Protein AF-R7U627-F1 (afdb_monomer_lite)

InterPro domains:
  IPR048367 Transposable element P transposase-like, RNase H, C-terminal domain [PF21789] (70-104)

Organism: Capitella teleta (NCBI:txid283909)

Structure (mmCIF, N/CA/C/O backbone):
data_AF-R7U627-F1
#
_entry.id   AF-R7U627-F1
#
loop_
_atom_site.group_PDB
_atom_site.id
_atom_site.type_symbol
_atom_site.label_atom_id
_atom_site.label_alt_id
_atom_site.label_comp_id
_atom_site.label_asym_id
_atom_site.label_entity_id
_atom_site.label_seq_id
_atom_site.pdbx_PDB_ins_code
_atom_site.Cartn_x
_atom_site.Cartn_y
_atom_site.Cartn_z
_atom_site.occupancy
_atom_site.B_iso_or_equiv
_atom_site.auth_seq_id
_atom_site.auth_comp_id
_atom_site.auth_asym_id
_atom_site.auth_atom_id
_atom_site.pdbx_PDB_model_num
ATOM 1 N N . LYS A 1 1 ? -49.445 -25.479 -5.419 1.00 46.09 1 LYS A N 1
ATOM 2 C CA . LYS A 1 1 ? -48.704 -25.820 -4.178 1.00 46.09 1 LYS A CA 1
ATOM 3 C C . LYS A 1 1 ? -47.407 -26.515 -4.572 1.00 46.09 1 LYS A C 1
ATOM 5 O O . LYS A 1 1 ? -47.510 -27.639 -5.019 1.00 46.09 1 LYS A O 1
ATOM 10 N N . THR A 1 2 ? -46.260 -25.844 -4.430 1.00 36.78 2 THR A N 1
ATOM 11 C CA . THR A 1 2 ? -44.918 -26.433 -4.203 1.00 36.78 2 THR A CA 1
ATOM 12 C C . THR A 1 2 ? -43.930 -25.277 -4.040 1.00 36.78 2 THR A C 1
ATOM 14 O O . THR A 1 2 ? -43.301 -24.814 -4.988 1.00 36.78 2 THR A O 1
ATOM 17 N N . SER A 1 3 ? -43.871 -24.753 -2.820 1.00 37.94 3 SER A N 1
ATOM 18 C CA . SER A 1 3 ? -42.856 -23.815 -2.347 1.00 37.94 3 SER A CA 1
ATOM 19 C C . SER A 1 3 ? -41.494 -24.513 -2.304 1.00 37.94 3 SER A C 1
ATOM 21 O O . SER A 1 3 ? -41.324 -25.477 -1.558 1.00 37.94 3 SER A O 1
ATOM 23 N N . ARG A 1 4 ? -40.518 -24.034 -3.082 1.00 34.91 4 ARG A N 1
ATOM 24 C CA . ARG A 1 4 ? -39.108 -24.408 -2.892 1.00 34.91 4 ARG A CA 1
ATOM 25 C C . ARG A 1 4 ? -38.558 -23.661 -1.668 1.00 34.91 4 ARG A C 1
ATOM 27 O O . ARG A 1 4 ? -38.792 -22.456 -1.566 1.00 34.91 4 ARG A O 1
ATOM 34 N N . PRO A 1 5 ? -37.849 -24.327 -0.744 1.00 37.41 5 PRO A N 1
ATOM 35 C CA . PRO A 1 5 ? -37.321 -23.669 0.440 1.00 37.41 5 PRO A CA 1
ATOM 36 C C . PRO A 1 5 ? -36.132 -22.778 0.067 1.00 37.41 5 PRO A C 1
ATOM 38 O O . PRO A 1 5 ? -35.224 -23.178 -0.663 1.00 37.41 5 PRO A O 1
ATOM 41 N N . ARG A 1 6 ? -36.145 -21.550 0.589 1.00 34.12 6 ARG A N 1
ATOM 42 C CA . ARG A 1 6 ? -35.008 -20.632 0.594 1.00 34.12 6 ARG A CA 1
ATOM 43 C C . ARG A 1 6 ? -33.986 -21.179 1.587 1.00 34.12 6 ARG A C 1
ATOM 45 O O . ARG A 1 6 ? -34.254 -21.186 2.782 1.00 34.12 6 ARG A O 1
ATOM 52 N N . ALA A 1 7 ? -32.847 -21.657 1.092 1.00 35.56 7 ALA A N 1
ATOM 53 C CA . ALA A 1 7 ? -31.751 -22.113 1.936 1.00 35.56 7 ALA A CA 1
ATOM 54 C C . ALA A 1 7 ? -31.258 -20.952 2.817 1.00 35.56 7 ALA A C 1
ATOM 56 O O . ALA A 1 7 ? -30.658 -19.987 2.342 1.00 35.56 7 ALA A O 1
ATOM 57 N N . THR A 1 8 ? -31.556 -21.036 4.107 1.00 37.25 8 THR A N 1
ATOM 58 C CA . THR A 1 8 ? -31.032 -20.187 5.174 1.00 37.25 8 THR A CA 1
ATOM 59 C C . THR A 1 8 ? -29.600 -20.619 5.492 1.00 37.25 8 THR A C 1
ATOM 61 O O . THR A 1 8 ? -29.348 -21.414 6.390 1.00 37.25 8 THR A O 1
ATOM 64 N N . ALA A 1 9 ? -28.632 -20.092 4.740 1.00 38.03 9 ALA A N 1
ATOM 65 C CA . ALA A 1 9 ? -27.200 -20.300 4.978 1.00 38.03 9 ALA A CA 1
ATOM 66 C C 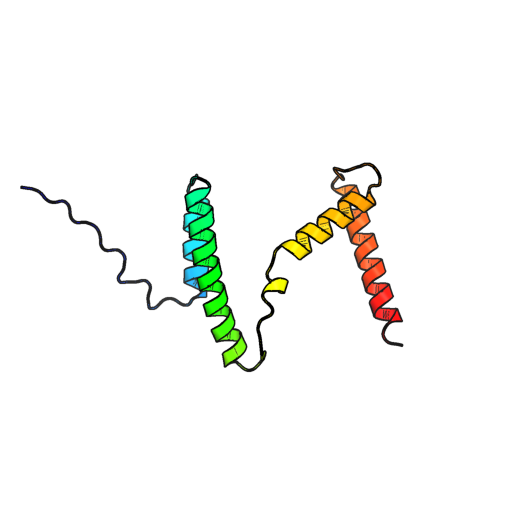. ALA A 1 9 ? -26.590 -19.232 5.913 1.00 38.03 9 ALA A C 1
ATOM 68 O O . ALA A 1 9 ? -25.448 -18.821 5.733 1.00 38.03 9 ALA A O 1
ATOM 69 N N . THR A 1 10 ? -27.344 -18.742 6.901 1.00 37.06 10 THR A N 1
ATOM 70 C CA . THR A 1 10 ? -26.884 -17.697 7.838 1.00 37.06 10 THR A CA 1
ATOM 71 C C . THR A 1 10 ? -26.496 -18.217 9.223 1.00 37.06 10 THR A C 1
ATOM 73 O O . THR A 1 10 ? -25.995 -17.448 10.031 1.00 37.06 10 THR A O 1
ATOM 76 N N . SER A 1 11 ? -26.643 -19.512 9.519 1.00 35.53 11 SER A N 1
ATOM 77 C CA . SER A 1 11 ? -26.503 -19.997 10.904 1.00 35.53 11 SER A CA 1
ATOM 78 C C . SER A 1 11 ? -25.115 -20.520 11.312 1.00 35.53 11 SER A C 1
ATOM 80 O O . SER A 1 11 ? -24.950 -20.900 12.466 1.00 35.53 11 SER A O 1
ATOM 82 N N . LYS A 1 12 ? -24.113 -20.585 10.423 1.00 37.38 12 LYS A N 1
ATOM 83 C CA . LYS A 1 12 ? -22.820 -21.243 10.740 1.00 37.38 12 LYS A CA 1
ATOM 84 C C . LYS A 1 12 ? -21.579 -20.340 10.720 1.00 37.38 12 LYS A C 1
ATOM 86 O O . LYS A 1 12 ? -20.478 -20.841 10.881 1.00 37.38 12 LYS A O 1
ATOM 91 N N . ARG A 1 13 ? -21.722 -19.022 10.540 1.00 42.25 13 ARG A N 1
ATOM 92 C CA . ARG A 1 13 ? -20.576 -18.092 10.422 1.00 42.25 13 ARG A CA 1
ATOM 93 C C . ARG A 1 13 ? -20.038 -17.543 11.753 1.00 42.25 13 ARG A C 1
ATOM 95 O O . ARG A 1 13 ? -19.063 -16.809 11.728 1.00 42.25 13 ARG A O 1
ATOM 102 N N . ALA A 1 14 ? -20.652 -17.870 12.889 1.00 43.97 14 ALA A N 1
ATOM 103 C CA . ALA A 1 14 ? -20.366 -17.203 14.165 1.00 43.97 14 ALA A CA 1
ATOM 104 C C . ALA A 1 14 ? -19.234 -17.833 15.004 1.00 43.97 14 ALA A C 1
ATOM 106 O O . ALA A 1 14 ? -18.930 -17.310 16.067 1.00 43.97 14 ALA A O 1
ATOM 107 N N . ALA A 1 15 ? -18.631 -18.946 14.568 1.00 43.50 15 ALA A N 1
ATOM 108 C CA . ALA A 1 15 ? -17.653 -19.694 15.372 1.00 43.50 15 ALA A CA 1
ATOM 109 C C . ALA A 1 15 ? -16.288 -19.908 14.690 1.00 43.50 15 ALA A C 1
ATOM 111 O O . ALA A 1 15 ? -15.439 -20.602 15.241 1.00 43.50 15 ALA A O 1
ATOM 112 N N . GLU A 1 16 ? -16.064 -19.329 13.509 1.00 42.53 16 GLU A N 1
ATOM 113 C CA . GLU A 1 16 ? -14.785 -19.447 12.801 1.00 42.53 16 GLU A CA 1
ATOM 114 C C . GLU A 1 16 ? -13.883 -18.249 13.130 1.00 42.53 16 GLU A C 1
ATOM 116 O O . GLU A 1 16 ? -14.380 -17.121 13.204 1.00 42.53 16 GLU A O 1
ATOM 121 N N . PRO A 1 17 ? -12.567 -18.450 13.323 1.00 46.56 17 PRO A N 1
ATOM 122 C CA . PRO A 1 17 ? -11.650 -17.352 13.600 1.00 46.56 17 PRO A CA 1
ATOM 123 C C . PRO A 1 17 ? -11.663 -16.340 12.441 1.00 46.56 17 PRO A C 1
ATOM 125 O O . PRO A 1 17 ? -11.689 -16.724 11.273 1.00 46.56 17 PRO A O 1
ATOM 128 N N . LEU A 1 18 ? -11.614 -15.041 12.762 1.00 52.41 18 LEU A N 1
ATOM 129 C CA . LEU A 1 18 ? -11.643 -13.903 11.818 1.00 52.41 18 LEU A CA 1
ATOM 130 C C . LEU A 1 18 ? -10.711 -14.070 10.600 1.00 52.41 18 LEU A C 1
ATOM 132 O O . LEU A 1 18 ? -11.035 -13.638 9.494 1.00 52.41 18 LEU A O 1
ATOM 136 N N . SER A 1 19 ? -9.578 -14.756 10.775 1.00 48.88 19 SER A N 1
ATOM 137 C CA . SER A 1 19 ? -8.644 -15.111 9.702 1.00 48.88 19 SER A CA 1
ATOM 138 C C . SER A 1 19 ? -9.268 -16.006 8.621 1.00 48.88 19 SER A C 1
ATOM 140 O O . SER A 1 19 ? -9.024 -15.787 7.436 1.00 48.88 19 SER A O 1
ATOM 142 N N . VAL A 1 20 ? -10.116 -16.968 8.993 1.00 50.31 20 VAL A N 1
ATOM 143 C CA . VAL A 1 20 ? -10.835 -17.861 8.064 1.00 50.31 20 VAL A CA 1
ATOM 144 C C . VAL A 1 20 ? -11.979 -17.117 7.367 1.00 50.31 20 VAL A C 1
ATOM 146 O O . VAL A 1 20 ? -12.261 -17.371 6.196 1.00 50.31 20 VAL A O 1
ATOM 149 N N . GLN A 1 21 ? -12.587 -16.131 8.032 1.00 49.81 21 GLN A N 1
ATOM 150 C CA . GLN A 1 21 ? -13.674 -15.325 7.471 1.00 49.81 21 GLN A CA 1
ATOM 151 C C . GLN A 1 21 ? -13.178 -14.332 6.404 1.00 49.81 21 GLN A C 1
ATOM 153 O O . GLN A 1 21 ? -13.779 -14.245 5.331 1.00 49.81 21 GLN A O 1
ATOM 158 N N . CYS A 1 22 ? -12.036 -13.672 6.630 1.00 48.47 22 CYS A N 1
ATOM 159 C CA . CYS A 1 22 ? -11.374 -12.827 5.625 1.00 48.47 22 CYS A CA 1
ATOM 160 C C . CYS A 1 22 ? -10.947 -13.617 4.374 1.00 48.47 22 CYS A C 1
ATOM 162 O O . CYS A 1 22 ? -11.098 -13.134 3.247 1.00 48.47 22 CYS A O 1
ATOM 164 N N . VAL A 1 23 ? -10.446 -14.847 4.553 1.00 49.06 23 VAL A N 1
ATOM 165 C CA . VAL A 1 23 ? -10.050 -15.727 3.438 1.00 49.06 23 VAL A CA 1
ATOM 166 C C . VAL A 1 23 ? -11.273 -16.235 2.671 1.00 49.06 23 VAL A C 1
ATOM 168 O O . VAL A 1 23 ? -11.272 -16.207 1.440 1.00 49.06 23 VAL A O 1
ATOM 171 N N . ALA A 1 24 ? -12.341 -16.630 3.370 1.00 43.09 24 ALA A N 1
ATOM 172 C CA . ALA A 1 24 ? -13.573 -17.100 2.741 1.00 43.09 24 ALA A CA 1
ATOM 173 C C . ALA A 1 24 ? -14.266 -16.001 1.917 1.00 43.09 24 ALA A C 1
ATOM 175 O O . ALA A 1 24 ? -14.713 -16.264 0.804 1.00 43.09 24 ALA A O 1
ATOM 176 N N . VAL A 1 25 ? -14.296 -14.755 2.408 1.00 52.16 25 VAL A N 1
ATOM 177 C CA . VAL A 1 25 ? -14.861 -13.632 1.639 1.00 52.16 25 VAL A CA 1
ATOM 178 C C . VAL A 1 25 ? -13.987 -13.278 0.430 1.00 52.16 25 VAL A C 1
ATOM 180 O O . VAL A 1 25 ? -14.514 -12.941 -0.628 1.00 52.16 25 VAL A O 1
ATOM 183 N N . SER A 1 26 ? -12.663 -13.417 0.537 1.00 46.34 26 SER A N 1
ATOM 184 C CA . SER A 1 26 ? -11.746 -13.175 -0.588 1.00 46.34 26 SER A CA 1
ATOM 185 C C . SER A 1 26 ? -11.903 -14.203 -1.719 1.00 46.34 26 SER A C 1
ATOM 187 O O . SER A 1 26 ? -11.769 -13.849 -2.892 1.00 46.34 26 SER A O 1
ATOM 189 N N . ALA A 1 27 ? -12.234 -15.459 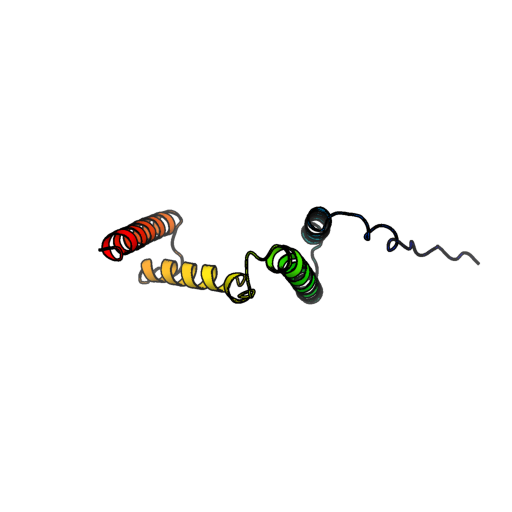-1.393 1.00 48.22 27 ALA A N 1
ATOM 190 C CA . ALA A 1 27 ? -12.462 -16.516 -2.381 1.00 48.22 27 ALA A CA 1
ATOM 191 C C . ALA A 1 27 ? -13.736 -16.286 -3.223 1.00 48.22 27 ALA A C 1
ATOM 193 O O . ALA A 1 27 ? -13.729 -16.544 -4.427 1.00 48.22 27 ALA A O 1
ATOM 194 N N . ASP A 1 28 ? -14.793 -15.727 -2.627 1.00 44.78 28 ASP A N 1
ATOM 195 C CA . ASP A 1 28 ? -16.052 -15.425 -3.328 1.00 44.78 28 ASP A CA 1
ATOM 196 C C . ASP A 1 28 ? -15.944 -14.199 -4.263 1.00 44.78 28 ASP A C 1
ATOM 198 O O . ASP A 1 28 ? -16.694 -14.084 -5.236 1.00 44.78 28 ASP A O 1
ATOM 202 N N . VAL A 1 29 ? -14.992 -13.288 -4.013 1.00 52.88 29 VAL A N 1
ATOM 203 C CA . VAL A 1 29 ? -14.744 -12.103 -4.863 1.00 52.88 29 VAL A CA 1
ATOM 204 C C . VAL A 1 29 ? -13.993 -12.472 -6.149 1.00 52.88 29 VAL A C 1
ATOM 206 O O . VAL A 1 29 ? -14.224 -11.855 -7.187 1.00 52.88 29 VAL A O 1
ATOM 209 N N . GLY A 1 30 ? -13.140 -13.503 -6.121 1.00 47.38 30 GLY A N 1
ATOM 210 C CA . GLY A 1 30 ? -12.318 -13.902 -7.273 1.00 47.38 30 GLY A CA 1
ATOM 211 C C . GLY A 1 30 ? -13.089 -14.545 -8.434 1.00 47.38 30 GLY A C 1
ATOM 212 O O . GLY A 1 30 ? -12.601 -14.541 -9.563 1.00 47.38 30 GLY A O 1
ATOM 213 N N . ALA A 1 31 ? -14.290 -15.077 -8.187 1.00 48.34 31 ALA A N 1
ATOM 214 C CA . ALA A 1 31 ? -15.041 -15.862 -9.172 1.00 48.34 31 ALA A CA 1
ATOM 215 C C . ALA A 1 31 ? -16.148 -15.085 -9.904 1.00 48.34 31 ALA A C 1
ATOM 217 O O . ALA A 1 31 ? -16.724 -15.593 -10.868 1.00 48.34 31 ALA A O 1
ATOM 218 N N . ALA A 1 32 ? -16.474 -13.865 -9.475 1.00 45.16 32 ALA A N 1
ATOM 219 C CA . ALA A 1 32 ? -17.640 -13.157 -9.979 1.00 45.16 32 ALA A CA 1
ATOM 220 C C . ALA A 1 32 ? -17.244 -11.859 -10.688 1.00 45.16 32 ALA A C 1
ATOM 222 O O . ALA A 1 32 ? -16.800 -10.894 -10.069 1.00 45.16 32 ALA A O 1
ATOM 223 N N . ALA A 1 33 ? -17.492 -11.816 -12.000 1.00 52.53 33 ALA A N 1
ATOM 224 C CA . ALA A 1 33 ? -17.590 -10.586 -12.779 1.00 52.53 33 ALA A CA 1
ATOM 225 C C . ALA A 1 33 ? -18.769 -9.745 -12.250 1.00 52.53 33 ALA A C 1
ATOM 227 O O . ALA A 1 33 ? -19.875 -9.748 -12.791 1.00 52.53 33 ALA A O 1
ATOM 228 N N . LEU A 1 34 ? -18.572 -9.085 -11.113 1.00 52.28 34 LEU A N 1
ATOM 229 C CA . LEU A 1 34 ? -19.571 -8.251 -10.470 1.00 52.28 34 LEU A CA 1
ATOM 230 C C . LEU A 1 34 ? -19.426 -6.826 -10.991 1.00 52.28 34 LEU A C 1
ATOM 232 O O . LEU A 1 34 ? -18.355 -6.231 -10.972 1.00 52.28 34 LEU A O 1
ATOM 236 N N . CYS A 1 35 ? -20.550 -6.277 -11.443 1.00 60.03 35 CYS A N 1
ATOM 237 C CA . CYS A 1 35 ? -20.746 -4.851 -11.663 1.00 60.03 35 CYS A CA 1
ATOM 238 C C . CYS A 1 35 ? -20.039 -4.012 -10.581 1.00 60.03 35 CYS A C 1
ATOM 240 O O . CYS A 1 35 ? -20.181 -4.303 -9.390 1.00 60.03 35 CYS A O 1
ATOM 242 N N . PHE A 1 36 ? -19.366 -2.937 -11.007 1.00 62.41 36 PHE A N 1
ATOM 243 C CA . PHE A 1 36 ? -18.635 -1.976 -10.167 1.00 62.41 36 PHE A CA 1
ATOM 244 C C . PHE A 1 36 ? -19.379 -1.589 -8.876 1.00 62.41 36 PHE A C 1
ATOM 246 O O . PHE A 1 36 ? -18.787 -1.470 -7.811 1.00 62.41 36 PHE A O 1
ATOM 253 N N . ARG A 1 37 ? -20.712 -1.459 -8.925 1.00 65.69 37 ARG A N 1
ATOM 254 C CA . ARG A 1 37 ? -21.502 -1.106 -7.734 1.00 65.69 37 ARG A CA 1
ATOM 255 C C . ARG A 1 37 ? -21.493 -2.191 -6.657 1.00 65.69 37 ARG A C 1
ATOM 257 O O . ARG A 1 37 ? -21.462 -1.864 -5.477 1.00 65.69 37 ARG A O 1
ATOM 264 N N . ARG A 1 38 ? -21.542 -3.472 -7.040 1.00 71.06 38 ARG A N 1
ATOM 265 C CA . ARG A 1 38 ? -21.515 -4.578 -6.070 1.00 71.06 38 ARG A CA 1
ATOM 266 C C . ARG A 1 38 ? -20.119 -4.759 -5.483 1.00 71.06 38 ARG A C 1
ATOM 268 O O . ARG A 1 38 ? -20.023 -4.970 -4.283 1.00 71.06 38 ARG A O 1
ATOM 275 N N . THR A 1 39 ? -19.061 -4.604 -6.280 1.00 81.50 39 THR A N 1
ATOM 276 C CA . THR A 1 39 ? -17.683 -4.704 -5.776 1.00 81.50 39 THR A CA 1
ATOM 277 C C . THR A 1 39 ? -17.334 -3.560 -4.826 1.00 81.50 39 THR A C 1
ATOM 279 O O . THR A 1 39 ? -16.763 -3.824 -3.774 1.00 81.50 39 THR A O 1
ATOM 282 N N . CYS A 1 40 ? -17.735 -2.317 -5.118 1.00 82.81 40 CYS A N 1
ATOM 283 C CA . CYS A 1 40 ? -17.489 -1.183 -4.220 1.00 82.81 40 CYS A CA 1
ATOM 284 C C . CYS A 1 40 ? -18.202 -1.329 -2.870 1.00 82.81 40 CYS A C 1
ATOM 286 O O . CYS A 1 40 ? -17.588 -1.110 -1.829 1.00 82.81 40 CYS A O 1
ATOM 288 N N . ILE A 1 41 ? -19.483 -1.718 -2.870 1.00 88.19 41 ILE A N 1
ATOM 289 C CA . ILE A 1 41 ? -20.247 -1.878 -1.623 1.00 88.19 41 ILE A CA 1
ATOM 290 C C . ILE A 1 41 ? -19.699 -3.055 -0.810 1.00 88.19 41 ILE A C 1
ATOM 292 O O . ILE A 1 41 ? -19.478 -2.913 0.389 1.00 88.19 41 ILE A O 1
ATOM 296 N N . SER A 1 42 ? -19.431 -4.199 -1.446 1.00 86.19 42 SER A N 1
ATOM 297 C CA . SER A 1 42 ? -18.829 -5.346 -0.757 1.00 86.19 42 SER A CA 1
ATOM 298 C C . SER A 1 42 ? -17.431 -5.027 -0.227 1.00 86.19 42 SER A C 1
ATOM 300 O O . SER A 1 42 ? -17.123 -5.390 0.901 1.00 86.19 42 SER A O 1
ATOM 302 N N . GLY A 1 43 ? -16.614 -4.300 -0.993 1.00 86.56 43 GLY A N 1
ATOM 303 C CA . GLY A 1 43 ? -15.294 -3.848 -0.554 1.00 86.56 43 GLY A CA 1
ATOM 304 C C . GLY A 1 43 ? -15.364 -2.926 0.663 1.00 86.56 43 GLY A C 1
ATOM 305 O O . GLY A 1 43 ? -14.559 -3.072 1.577 1.00 86.56 43 GLY A O 1
ATOM 306 N N . LEU A 1 44 ? -16.364 -2.040 0.726 1.00 89.19 44 LEU A N 1
ATOM 307 C CA . LEU A 1 44 ? -16.589 -1.191 1.895 1.00 89.19 44 LEU A CA 1
ATOM 308 C C . LEU A 1 44 ? -16.968 -2.010 3.136 1.00 89.19 44 LEU A C 1
ATOM 310 O O . LEU A 1 44 ? -16.401 -1.781 4.199 1.00 89.19 44 LEU A O 1
ATOM 314 N N . VAL A 1 45 ? -17.890 -2.971 3.004 1.00 91.12 45 VAL A N 1
ATOM 315 C CA . VAL A 1 45 ? -18.304 -3.837 4.125 1.00 91.12 45 VAL A CA 1
ATOM 316 C C . VAL A 1 45 ? -17.115 -4.636 4.657 1.00 91.12 45 VAL A C 1
ATOM 318 O O . VAL A 1 45 ? -16.838 -4.591 5.850 1.00 91.12 45 VAL A O 1
ATOM 321 N N . VAL A 1 46 ? -16.351 -5.277 3.766 1.00 90.81 46 VAL A N 1
ATOM 322 C CA . VAL A 1 46 ? -15.139 -6.023 4.144 1.00 90.81 46 VAL A CA 1
ATOM 323 C C . VAL A 1 46 ? -14.101 -5.113 4.798 1.00 90.81 46 VAL A C 1
ATOM 325 O O . VAL A 1 46 ? -13.467 -5.511 5.771 1.00 90.81 46 VAL A O 1
ATOM 328 N N . GLY A 1 47 ? -13.936 -3.887 4.295 1.00 90.81 47 GLY A N 1
ATOM 329 C CA . GLY A 1 47 ? -13.036 -2.901 4.887 1.00 90.81 47 GLY A CA 1
ATOM 330 C C . GLY A 1 47 ? -13.434 -2.524 6.315 1.00 90.81 47 GLY A C 1
ATOM 331 O O . GLY A 1 47 ? -12.572 -2.480 7.188 1.00 90.81 47 GLY A O 1
ATOM 332 N N . ILE A 1 48 ? -14.727 -2.300 6.571 1.00 92.06 48 ILE A N 1
ATOM 333 C CA . ILE A 1 48 ? -15.238 -1.988 7.915 1.00 92.06 48 ILE A CA 1
ATOM 334 C C . ILE A 1 48 ? -15.021 -3.175 8.861 1.00 92.06 48 ILE A C 1
ATOM 336 O O . ILE A 1 48 ? -14.456 -2.987 9.939 1.00 92.06 48 ILE A O 1
ATOM 340 N N . ASP A 1 49 ? -15.391 -4.387 8.441 1.00 92.50 49 ASP A N 1
ATOM 341 C CA . ASP A 1 49 ? -15.230 -5.601 9.253 1.00 92.50 49 ASP A CA 1
ATOM 342 C C . ASP A 1 49 ? -13.752 -5.854 9.600 1.00 92.50 49 ASP A C 1
ATOM 344 O O . ASP A 1 49 ? -13.412 -6.168 10.743 1.00 92.50 49 ASP A O 1
ATOM 348 N N . ALA A 1 50 ? -12.848 -5.647 8.637 1.00 91.19 50 ALA A N 1
ATOM 349 C CA . ALA A 1 50 ? -11.411 -5.794 8.848 1.00 91.19 50 ALA A CA 1
ATOM 350 C C . ALA A 1 50 ? -10.853 -4.770 9.851 1.00 91.19 50 ALA A C 1
ATOM 352 O O . ALA A 1 50 ? -10.015 -5.125 10.681 1.00 91.19 50 ALA A O 1
ATOM 353 N N . VAL A 1 51 ? -11.308 -3.513 9.801 1.00 91.31 51 VAL A N 1
ATOM 354 C CA . VAL A 1 51 ? -10.863 -2.465 10.737 1.00 91.31 51 VAL A CA 1
ATOM 355 C C . VAL A 1 51 ? -11.341 -2.752 12.154 1.00 91.31 51 VAL A C 1
ATOM 357 O O . VAL A 1 51 ? -10.556 -2.595 13.088 1.00 91.31 51 VAL A O 1
ATOM 360 N N . ILE A 1 52 ? -12.583 -3.216 12.317 1.00 91.06 52 ILE A N 1
ATOM 361 C CA . ILE A 1 52 ? -13.111 -3.623 13.625 1.00 91.06 52 ILE A CA 1
ATOM 362 C C . ILE A 1 52 ? -12.252 -4.761 14.190 1.00 91.06 52 ILE A C 1
ATOM 364 O O . ILE A 1 52 ? -11.685 -4.606 15.273 1.00 91.06 52 ILE A O 1
ATOM 368 N N . GLY A 1 53 ? -12.040 -5.834 13.421 1.00 90.31 53 GLY A N 1
ATOM 369 C CA . GLY A 1 53 ? -11.232 -6.974 13.869 1.00 90.31 53 GLY A CA 1
ATOM 370 C C . GLY A 1 53 ? -9.774 -6.614 14.186 1.00 90.31 53 GLY A C 1
ATOM 371 O O . GLY A 1 53 ? -9.226 -7.066 15.192 1.00 90.31 53 GLY A O 1
ATOM 372 N N . LEU A 1 54 ? -9.140 -5.757 13.376 1.00 89.19 54 LEU A N 1
ATOM 373 C CA . LEU A 1 54 ? -7.790 -5.252 13.659 1.00 89.19 54 LEU A CA 1
ATOM 374 C C . LEU A 1 54 ? -7.759 -4.400 14.929 1.00 89.19 54 LEU A C 1
ATOM 376 O O . LEU A 1 54 ? -6.829 -4.521 15.725 1.00 89.19 54 LEU A O 1
ATOM 380 N N . SER A 1 55 ? -8.758 -3.541 15.130 1.00 89.00 55 SER A N 1
ATOM 381 C CA . SER A 1 55 ? -8.817 -2.682 16.311 1.00 89.00 55 SER A CA 1
ATOM 382 C C . SER A 1 55 ? -8.950 -3.498 17.597 1.00 89.00 55 SER A C 1
ATOM 384 O O . SER A 1 55 ? -8.216 -3.241 18.547 1.00 89.00 55 SER A O 1
ATOM 386 N N . GLU A 1 56 ? -9.782 -4.540 17.607 1.00 89.50 56 GLU A N 1
ATOM 387 C CA . GLU A 1 56 ? -9.927 -5.442 18.752 1.00 89.50 56 GLU A CA 1
ATOM 388 C C . GLU A 1 56 ? -8.612 -6.172 19.049 1.00 89.50 56 GLU A C 1
ATOM 390 O O . GLU A 1 56 ? -8.155 -6.203 20.188 1.00 89.50 56 GLU A O 1
ATOM 395 N N . GLN A 1 57 ? -7.927 -6.691 18.028 1.00 88.00 57 GLN A N 1
ATOM 396 C CA . GLN A 1 57 ? -6.663 -7.396 18.241 1.00 88.00 57 GLN A CA 1
ATOM 397 C C . GLN A 1 57 ? -5.537 -6.482 18.738 1.00 88.00 57 GLN A C 1
ATOM 399 O O . GLN A 1 57 ? -4.814 -6.861 19.659 1.00 88.00 57 GLN A O 1
ATOM 404 N N . LEU A 1 58 ? -5.366 -5.295 18.147 1.00 86.50 58 LEU A N 1
ATOM 405 C CA . LEU A 1 58 ? -4.220 -4.422 18.433 1.00 86.50 58 LEU A CA 1
ATOM 406 C C . LEU A 1 58 ? -4.428 -3.521 19.657 1.00 86.50 58 LEU A C 1
ATOM 408 O O . LEU A 1 58 ? -3.457 -3.203 20.348 1.00 86.50 58 LEU A O 1
ATOM 412 N N . LEU A 1 59 ? -5.665 -3.096 19.928 1.00 86.62 59 LEU A N 1
ATOM 413 C CA . LEU A 1 59 ? -5.956 -2.231 21.073 1.00 86.62 59 LEU A CA 1
ATOM 414 C C . LEU A 1 59 ? -6.120 -3.056 22.355 1.00 86.62 59 LEU A C 1
ATOM 416 O O . LEU A 1 59 ? -5.619 -2.652 23.402 1.00 86.62 59 LEU A O 1
ATOM 420 N N . THR A 1 60 ? -6.742 -4.240 22.291 1.00 83.50 60 THR A N 1
ATOM 421 C CA . THR A 1 60 ? -6.936 -5.091 23.480 1.00 83.50 60 THR A CA 1
ATOM 422 C C . THR A 1 60 ? -5.645 -5.772 23.938 1.00 83.50 60 THR A C 1
ATOM 424 O O . THR A 1 60 ? -5.474 -6.011 25.130 1.00 83.50 60 THR A O 1
ATOM 427 N N . THR A 1 61 ? -4.688 -6.022 23.037 1.00 81.12 61 THR A N 1
ATOM 428 C CA . THR A 1 61 ? -3.335 -6.473 23.422 1.00 81.12 61 THR A CA 1
ATOM 429 C C . THR A 1 61 ? -2.489 -5.371 24.072 1.00 81.12 61 THR A C 1
ATOM 431 O O . THR A 1 61 ? -1.414 -5.663 24.593 1.00 81.12 61 THR A O 1
ATOM 434 N N . GLY A 1 62 ? -2.949 -4.112 24.063 1.00 80.12 62 GLY A N 1
ATOM 435 C CA . GLY A 1 62 ? -2.266 -2.978 24.691 1.00 80.12 62 GLY A CA 1
ATOM 436 C C . GLY A 1 62 ? -1.009 -2.497 23.956 1.00 80.12 62 GLY A C 1
ATOM 437 O O . GLY A 1 62 ? -0.295 -1.641 24.473 1.00 80.12 62 GLY A O 1
ATOM 438 N N . GLN A 1 63 ? -0.727 -3.018 22.756 1.00 76.56 63 GLN A N 1
ATOM 439 C CA . GLN A 1 63 ? 0.469 -2.655 21.985 1.00 76.56 63 GLN A CA 1
ATOM 440 C C . GLN A 1 63 ? 0.354 -1.276 21.320 1.00 76.56 63 GLN A C 1
ATOM 442 O O . GLN A 1 63 ? 1.365 -0.612 21.092 1.00 76.56 63 GLN A O 1
ATOM 447 N N . MET A 1 64 ? -0.868 -0.830 21.016 1.00 81.69 64 MET A N 1
ATOM 448 C CA . MET A 1 64 ? -1.148 0.466 20.396 1.00 81.69 64 MET A CA 1
ATOM 449 C C . MET A 1 64 ? -2.295 1.178 21.115 1.00 81.69 64 MET A C 1
ATOM 451 O O . MET A 1 64 ? -3.264 0.556 21.527 1.00 81.69 64 MET A O 1
ATOM 455 N N . GLN A 1 65 ? -2.186 2.503 21.244 1.00 84.12 65 GLN A N 1
ATOM 456 C CA . GLN A 1 65 ? -3.216 3.352 21.863 1.00 84.12 65 GLN A CA 1
ATOM 457 C C . GLN A 1 65 ? -4.269 3.837 20.855 1.00 84.12 65 GLN A C 1
ATOM 459 O O . GLN A 1 65 ? -5.394 4.154 21.224 1.00 84.12 65 GLN A O 1
ATOM 464 N N . PHE A 1 66 ? -3.907 3.917 19.575 1.00 85.12 66 PHE A N 1
ATOM 465 C CA . PHE A 1 66 ? -4.785 4.366 18.4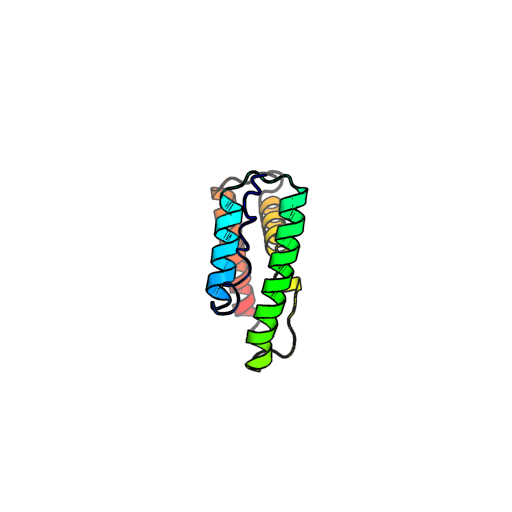99 1.00 85.12 66 PHE A CA 1
ATOM 466 C C . PHE A 1 66 ? -4.343 3.749 17.174 1.00 85.12 66 PHE A C 1
ATOM 468 O O . PHE A 1 66 ? -3.164 3.449 16.988 1.00 85.12 66 PHE A O 1
ATOM 475 N N . LEU A 1 67 ? -5.281 3.592 16.239 1.00 85.75 67 LEU A N 1
ATOM 476 C CA . LEU A 1 67 ? -5.019 3.049 14.909 1.00 85.75 67 LEU A CA 1
ATOM 477 C C . LEU A 1 67 ? -4.986 4.179 13.873 1.00 85.75 67 LEU A C 1
ATOM 479 O O . LEU A 1 67 ? -5.936 4.951 13.748 1.00 85.75 67 LEU A O 1
ATOM 483 N N . LEU A 1 68 ? -3.899 4.279 13.107 1.00 88.94 68 LEU A N 1
ATOM 484 C CA . LEU A 1 68 ? -3.749 5.325 12.097 1.00 88.94 68 LEU A CA 1
ATOM 485 C C . LEU A 1 68 ? -4.232 4.825 10.730 1.00 88.94 68 LEU A C 1
ATOM 487 O O . LEU A 1 68 ? -3.455 4.276 9.951 1.00 88.94 68 LEU A O 1
ATOM 491 N N . MET A 1 69 ? -5.518 5.033 10.434 1.00 86.56 69 MET A N 1
ATOM 492 C CA . MET A 1 69 ? -6.181 4.514 9.224 1.00 86.56 69 MET A CA 1
ATOM 493 C C . MET A 1 69 ? -5.481 4.881 7.911 1.00 86.56 69 MET A C 1
ATOM 495 O O . MET A 1 69 ? -5.446 4.080 6.983 1.00 86.56 69 MET A O 1
ATOM 499 N N . TYR A 1 70 ? -4.843 6.050 7.858 1.00 89.25 70 TYR A N 1
ATOM 500 C CA . TYR A 1 70 ? -4.060 6.490 6.702 1.00 89.25 70 TYR A CA 1
ATOM 501 C C . TYR A 1 70 ? -2.950 5.500 6.299 1.00 89.25 70 TYR A C 1
ATOM 503 O O . TYR A 1 70 ? -2.691 5.323 5.114 1.00 89.25 70 TYR A O 1
ATOM 511 N N . LYS A 1 71 ? -2.342 4.785 7.257 1.00 89.06 71 LYS A N 1
ATOM 512 C CA . LYS A 1 71 ? -1.283 3.795 6.978 1.00 89.06 71 LYS A CA 1
ATOM 513 C C . LYS A 1 71 ? -1.794 2.553 6.246 1.00 89.06 71 LYS A C 1
ATOM 515 O O . LYS A 1 71 ? -0.996 1.858 5.624 1.00 89.06 71 LYS A O 1
ATOM 520 N N . PHE A 1 72 ? -3.096 2.284 6.326 1.00 88.50 72 PHE A N 1
ATOM 521 C CA . PHE A 1 72 ? -3.750 1.183 5.621 1.00 88.50 72 PHE A CA 1
ATOM 522 C C . PHE A 1 72 ? -4.232 1.592 4.223 1.00 88.50 72 PHE A C 1
ATOM 524 O O . PHE A 1 72 ? -4.625 0.727 3.444 1.00 88.50 72 PHE A O 1
ATOM 531 N N . SER A 1 73 ? -4.194 2.889 3.890 1.00 89.44 73 SER A N 1
ATOM 532 C CA . SER A 1 73 ? -4.554 3.372 2.558 1.00 89.44 73 SER A CA 1
ATOM 533 C C . SER A 1 73 ? -3.493 2.991 1.522 1.00 89.44 73 SER A C 1
ATOM 535 O O . SER A 1 73 ? -2.286 3.045 1.783 1.00 89.44 73 SER A O 1
ATOM 537 N N . GLN A 1 74 ? -3.939 2.661 0.307 1.00 90.44 74 GLN A N 1
ATOM 538 C CA . GLN A 1 74 ? -3.062 2.391 -0.836 1.00 90.44 74 GLN A CA 1
ATOM 539 C C . GLN A 1 74 ? -2.331 3.656 -1.330 1.00 90.44 74 GLN A C 1
ATOM 541 O O . GLN A 1 74 ? -1.347 3.535 -2.062 1.00 90.44 74 GLN A O 1
ATOM 546 N N . ASP A 1 75 ? -2.733 4.853 -0.885 1.00 91.88 75 ASP A N 1
ATOM 547 C CA . ASP A 1 75 ? -2.152 6.148 -1.284 1.00 91.88 75 ASP A CA 1
ATOM 548 C C . ASP A 1 75 ? -0.622 6.172 -1.222 1.00 91.88 75 ASP A C 1
ATOM 550 O O . ASP A 1 75 ? 0.047 6.752 -2.077 1.00 91.88 75 ASP A O 1
ATOM 554 N N . HIS A 1 76 ? -0.036 5.496 -0.233 1.00 89.25 76 HIS A N 1
ATOM 555 C CA . HIS A 1 76 ? 1.413 5.376 -0.107 1.00 89.25 76 HIS A CA 1
ATOM 556 C C . HIS A 1 76 ? 2.068 4.697 -1.317 1.00 89.25 76 HIS A C 1
ATOM 558 O O . HIS A 1 76 ? 3.118 5.143 -1.789 1.00 89.25 76 HIS A O 1
ATOM 564 N N . LEU A 1 77 ? 1.450 3.633 -1.832 1.00 90.69 77 LEU A N 1
ATOM 565 C CA . LEU A 1 77 ? 1.918 2.935 -3.026 1.00 90.69 77 LEU A CA 1
ATOM 566 C C . LEU A 1 77 ? 1.667 3.767 -4.283 1.00 90.69 77 LEU A C 1
ATOM 568 O O . LEU A 1 77 ? 2.527 3.814 -5.161 1.00 90.69 77 LEU A O 1
ATOM 572 N N . GLU A 1 78 ? 0.534 4.460 -4.366 1.00 91.56 78 GLU A N 1
ATOM 573 C CA . GLU A 1 78 ? 0.235 5.343 -5.498 1.00 91.56 78 GLU A CA 1
ATOM 574 C C . GLU A 1 78 ? 1.229 6.502 -5.593 1.00 91.56 78 GLU A C 1
ATOM 576 O O . GLU A 1 78 ? 1.784 6.770 -6.665 1.00 91.56 78 GLU A O 1
ATOM 581 N N . LEU A 1 79 ? 1.532 7.133 -4.458 1.00 90.75 79 LEU A N 1
ATOM 582 C CA . LEU 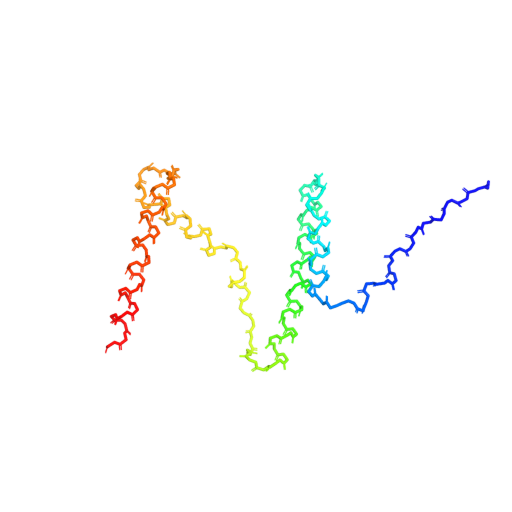A 1 79 ? 2.529 8.190 -4.364 1.00 90.75 79 LEU A CA 1
ATOM 583 C C . LEU A 1 79 ? 3.928 7.671 -4.720 1.00 90.75 79 LEU A C 1
ATOM 585 O O . LEU A 1 79 ? 4.673 8.342 -5.441 1.00 90.75 79 LEU A O 1
ATOM 589 N N . PHE A 1 80 ? 4.270 6.455 -4.283 1.00 88.62 80 PHE A N 1
ATOM 590 C CA . PHE A 1 80 ? 5.510 5.789 -4.678 1.00 88.62 80 PHE A CA 1
ATOM 591 C C . PHE A 1 80 ? 5.579 5.560 -6.195 1.00 88.62 80 PHE A C 1
ATOM 593 O O . PHE A 1 80 ? 6.573 5.928 -6.826 1.00 88.62 80 PHE A O 1
ATOM 600 N N . PHE A 1 81 ? 4.528 5.026 -6.821 1.00 88.38 81 PHE A N 1
ATOM 601 C CA . PHE A 1 81 ? 4.516 4.824 -8.272 1.00 88.38 81 PHE A CA 1
ATOM 602 C C . PHE A 1 81 ? 4.557 6.141 -9.046 1.00 88.38 81 PHE A C 1
ATOM 604 O O . PHE A 1 81 ? 5.192 6.207 -10.100 1.00 88.38 81 PHE A O 1
ATOM 611 N N . ASN A 1 82 ? 3.951 7.204 -8.522 1.00 87.69 82 ASN A N 1
ATOM 612 C CA . ASN A 1 82 ? 4.090 8.539 -9.090 1.00 87.69 82 ASN A CA 1
ATOM 613 C C . ASN A 1 82 ? 5.555 9.014 -9.048 1.00 87.69 82 ASN A C 1
ATOM 615 O O . ASN A 1 82 ? 6.090 9.473 -10.057 1.00 87.69 82 ASN A O 1
ATOM 619 N N . ALA A 1 83 ? 6.255 8.820 -7.927 1.00 86.62 83 ALA A N 1
ATOM 620 C CA . ALA A 1 83 ? 7.680 9.139 -7.825 1.00 86.62 83 ALA A CA 1
ATOM 621 C C . ALA A 1 83 ? 8.534 8.331 -8.821 1.00 86.62 83 ALA A C 1
ATOM 623 O O . ALA A 1 83 ? 9.429 8.889 -9.458 1.00 86.62 83 ALA A O 1
ATOM 624 N N . VAL A 1 84 ? 8.228 7.043 -9.015 1.00 87.00 84 VAL A N 1
ATOM 625 C CA . VAL A 1 84 ? 8.920 6.207 -10.009 1.00 87.00 84 VAL A CA 1
ATOM 626 C C . VAL A 1 84 ? 8.660 6.687 -11.439 1.00 87.00 84 VAL A C 1
ATOM 628 O O . VAL A 1 84 ? 9.598 6.748 -12.231 1.00 87.00 84 VAL A O 1
ATOM 631 N N . ARG A 1 85 ? 7.428 7.086 -11.779 1.00 86.38 85 ARG A N 1
ATOM 632 C CA . ARG A 1 85 ? 7.125 7.677 -13.096 1.00 86.38 85 ARG A CA 1
ATOM 633 C C . ARG A 1 85 ? 7.919 8.965 -13.328 1.00 86.38 85 ARG A C 1
ATOM 635 O O . ARG A 1 85 ? 8.488 9.140 -14.399 1.00 86.38 85 ARG A O 1
ATOM 642 N N . ARG A 1 86 ? 8.056 9.816 -12.305 1.00 83.81 86 ARG A N 1
ATOM 643 C CA . ARG A 1 86 ? 8.857 11.054 -12.379 1.00 83.81 86 ARG A CA 1
ATOM 644 C C . ARG A 1 86 ? 10.365 10.803 -12.503 1.00 83.81 86 ARG A C 1
ATOM 646 O O . ARG A 1 86 ? 11.066 11.638 -13.067 1.00 83.81 86 ARG A O 1
ATOM 653 N N . PHE A 1 87 ? 10.869 9.664 -12.022 1.00 81.19 87 PHE A N 1
ATOM 654 C CA . PHE A 1 87 ? 12.280 9.280 -12.163 1.00 81.19 87 PHE A CA 1
ATOM 655 C C . PHE A 1 87 ? 12.696 9.089 -13.633 1.00 81.19 87 PHE A C 1
ATOM 657 O O . PHE A 1 87 ? 13.845 9.340 -13.983 1.00 81.19 87 PHE A O 1
ATOM 664 N N . GLY A 1 88 ? 11.763 8.682 -14.503 1.00 72.62 88 GLY A N 1
ATOM 665 C CA . GLY A 1 88 ? 11.994 8.482 -15.939 1.00 72.62 88 GLY A CA 1
ATOM 666 C C . GLY A 1 88 ? 11.973 9.759 -16.791 1.00 72.62 88 GLY A C 1
ATOM 667 O O . GLY A 1 88 ? 11.984 9.658 -18.019 1.00 72.62 88 GLY A O 1
ATOM 668 N N . GLY A 1 89 ? 11.903 10.950 -16.184 1.00 80.81 89 GLY A N 1
ATOM 669 C CA . GLY A 1 89 ? 11.792 12.215 -16.912 1.00 80.81 89 GLY A CA 1
ATOM 670 C C . GLY A 1 89 ? 10.484 12.296 -17.702 1.00 80.81 89 GLY A C 1
ATOM 671 O O . GLY A 1 89 ? 9.409 12.322 -17.113 1.00 80.81 89 GLY A O 1
ATOM 672 N N . TRP A 1 90 ? 10.570 12.337 -19.034 1.00 78.75 90 TRP A N 1
ATOM 673 C CA . TRP A 1 90 ? 9.398 12.368 -19.928 1.00 78.75 90 TRP A CA 1
ATOM 674 C C . TRP A 1 90 ? 8.810 10.974 -20.212 1.00 78.75 90 TRP A C 1
ATOM 676 O O . TRP A 1 90 ? 7.796 10.856 -20.901 1.00 78.75 90 TRP A O 1
ATOM 686 N N . ASN A 1 91 ? 9.416 9.904 -19.684 1.00 80.06 91 ASN A N 1
ATOM 687 C CA . ASN A 1 91 ? 8.895 8.551 -19.844 1.00 80.06 91 ASN A CA 1
ATOM 688 C C . ASN A 1 91 ? 7.841 8.212 -18.773 1.00 80.06 91 ASN A C 1
ATOM 690 O O . ASN A 1 91 ? 8.148 7.617 -17.740 1.00 80.06 91 ASN A O 1
ATOM 694 N N . ASN A 1 92 ? 6.578 8.542 -19.058 1.00 81.44 92 ASN A N 1
ATOM 695 C CA . ASN A 1 92 ? 5.439 8.287 -18.164 1.00 81.44 92 ASN A CA 1
ATOM 696 C C . ASN A 1 92 ? 5.123 6.793 -17.947 1.00 81.44 92 ASN A C 1
ATOM 698 O O . ASN A 1 92 ? 4.397 6.451 -17.009 1.00 81.44 92 ASN A O 1
ATOM 702 N N . ASN A 1 93 ? 5.657 5.904 -18.792 1.00 87.06 93 ASN A N 1
ATOM 703 C CA . ASN A 1 93 ? 5.463 4.459 -18.700 1.00 87.06 93 ASN A CA 1
ATOM 704 C C . ASN A 1 93 ? 6.821 3.736 -18.598 1.00 87.06 93 ASN A C 1
ATOM 706 O O . ASN A 1 93 ? 7.341 3.225 -19.596 1.00 87.06 93 ASN A O 1
ATOM 710 N N . PRO A 1 94 ? 7.444 3.721 -17.406 1.00 83.88 94 PRO A N 1
ATOM 711 C CA . PRO A 1 94 ? 8.752 3.111 -17.225 1.00 83.88 94 PRO A CA 1
ATOM 712 C C . PRO A 1 94 ? 8.705 1.606 -17.512 1.00 83.88 94 PRO A C 1
ATOM 714 O O . PRO A 1 94 ? 7.815 0.893 -17.055 1.00 83.88 94 PRO A O 1
ATOM 717 N N . SER A 1 95 ? 9.712 1.097 -18.226 1.00 88.19 95 SER A N 1
ATOM 718 C CA . SER A 1 95 ? 9.891 -0.353 -18.363 1.00 88.19 95 SER A CA 1
ATOM 719 C C . SER A 1 95 ? 10.328 -0.984 -17.036 1.00 88.19 95 SER A C 1
ATOM 721 O O . SER A 1 95 ? 10.817 -0.306 -16.128 1.00 88.19 95 SER A O 1
ATOM 723 N N . VAL A 1 96 ? 10.234 -2.311 -16.935 1.00 90.19 96 VAL A N 1
ATOM 724 C CA . VAL A 1 96 ? 10.629 -3.067 -15.733 1.00 90.19 96 VAL A CA 1
ATOM 725 C C . VAL A 1 96 ? 12.069 -2.759 -15.290 1.00 90.19 96 VAL A C 1
ATOM 727 O O . VAL A 1 96 ? 12.347 -2.680 -14.094 1.00 90.19 96 VAL A O 1
ATOM 730 N N . ASN A 1 97 ? 12.991 -2.529 -16.230 1.00 89.38 97 ASN A N 1
ATOM 731 C CA . ASN A 1 97 ? 14.377 -2.178 -15.906 1.00 89.38 9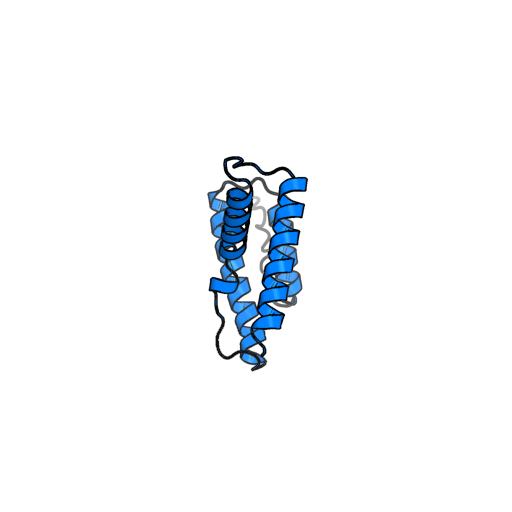7 ASN A CA 1
ATOM 732 C C . ASN A 1 97 ? 14.496 -0.769 -15.306 1.00 89.38 97 ASN A C 1
ATOM 734 O O . ASN A 1 97 ? 15.252 -0.579 -14.354 1.00 89.38 97 ASN A O 1
ATOM 738 N N . HIS A 1 98 ? 13.704 0.190 -15.795 1.00 87.12 98 HIS A N 1
ATOM 739 C CA . HIS A 1 98 ? 13.628 1.531 -15.213 1.00 87.12 98 HIS A CA 1
ATOM 740 C C . HIS A 1 98 ? 13.048 1.490 -13.798 1.00 87.12 98 HIS A C 1
ATOM 742 O O . HIS A 1 98 ? 13.593 2.125 -12.899 1.00 87.12 98 HIS A O 1
ATOM 748 N N . PHE A 1 99 ? 12.009 0.679 -13.571 1.00 89.62 99 PHE A N 1
ATOM 749 C CA . PHE A 1 99 ? 11.464 0.455 -12.232 1.00 89.62 99 PHE A CA 1
ATOM 750 C C . PHE A 1 99 ? 12.525 -0.118 -11.279 1.00 89.62 99 PHE A C 1
ATOM 752 O O . 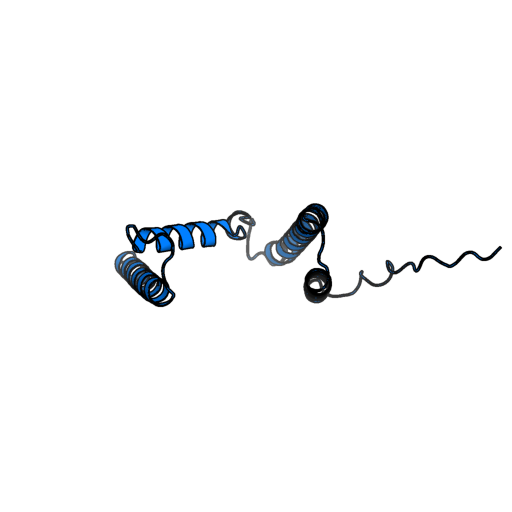PHE A 1 99 ? 12.736 0.421 -10.193 1.00 89.62 99 PHE A O 1
ATOM 759 N N . LYS A 1 100 ? 13.253 -1.166 -11.698 1.00 91.12 100 LYS A N 1
ATOM 760 C CA . LYS A 1 100 ? 14.337 -1.767 -10.899 1.00 91.12 100 LYS A CA 1
ATOM 761 C C . LYS A 1 100 ? 15.430 -0.753 -10.556 1.00 91.12 100 LYS A C 1
ATOM 763 O O . LYS A 1 100 ? 15.891 -0.722 -9.417 1.00 91.12 100 LYS A O 1
ATOM 768 N N . ALA A 1 101 ? 15.847 0.069 -11.519 1.00 89.25 101 ALA A N 1
ATOM 769 C CA . ALA A 1 101 ? 16.858 1.101 -11.300 1.00 89.25 101 ALA A CA 1
ATOM 770 C C . ALA A 1 101 ? 16.372 2.178 -10.314 1.00 89.25 101 ALA A C 1
ATOM 772 O O . ALA A 1 101 ? 17.078 2.477 -9.350 1.00 89.25 101 ALA A O 1
ATOM 773 N N . ALA A 1 102 ? 15.150 2.691 -10.499 1.00 88.31 102 ALA A N 1
ATOM 774 C CA . ALA A 1 102 ? 14.537 3.677 -9.609 1.00 88.31 102 ALA A CA 1
ATOM 775 C C . ALA A 1 102 ? 14.386 3.141 -8.177 1.00 88.31 102 ALA A C 1
ATOM 777 O O . ALA A 1 102 ? 14.725 3.825 -7.212 1.00 88.31 102 ALA A O 1
ATOM 778 N N . PHE A 1 103 ? 13.943 1.890 -8.032 1.00 89.31 103 PHE A N 1
ATOM 779 C CA . PHE A 1 103 ? 13.781 1.240 -6.733 1.00 89.31 103 PHE A CA 1
ATOM 780 C C . PHE A 1 103 ? 15.121 1.031 -6.015 1.00 89.31 103 PHE A C 1
ATOM 782 O O . PHE A 1 103 ? 15.245 1.350 -4.832 1.00 89.31 103 PHE A O 1
ATOM 789 N N . ARG A 1 104 ? 16.158 0.572 -6.733 1.00 89.44 104 ARG A N 1
ATOM 790 C CA . ARG A 1 104 ? 17.522 0.454 -6.184 1.00 89.44 104 ARG A CA 1
ATOM 791 C C . ARG A 1 104 ? 18.062 1.811 -5.736 1.00 89.44 104 ARG A C 1
ATOM 793 O O . ARG A 1 104 ? 18.598 1.909 -4.637 1.00 89.44 104 ARG A O 1
ATOM 800 N N . ALA A 1 105 ? 17.887 2.852 -6.550 1.00 86.69 105 ALA A N 1
ATOM 801 C CA . ALA A 1 105 ? 18.304 4.207 -6.203 1.00 86.69 105 ALA A CA 1
ATOM 802 C C . ALA A 1 105 ? 17.568 4.734 -4.959 1.00 86.69 105 ALA A C 1
ATOM 804 O O . ALA A 1 105 ? 18.202 5.316 -4.079 1.00 86.69 105 ALA A O 1
ATOM 805 N N . LEU A 1 106 ? 16.257 4.494 -4.845 1.00 85.56 106 LEU A N 1
ATOM 806 C CA . LEU A 1 106 ? 15.470 4.888 -3.676 1.00 85.56 106 LEU A CA 1
ATOM 807 C C . LEU A 1 106 ? 15.966 4.198 -2.401 1.00 85.56 106 LEU A C 1
ATOM 809 O O . LEU A 1 106 ? 16.236 4.881 -1.417 1.00 85.56 106 LEU A O 1
ATOM 813 N N . ILE A 1 107 ? 16.148 2.873 -2.425 1.00 86.44 107 ILE A N 1
ATOM 814 C CA . ILE A 1 107 ? 16.639 2.118 -1.260 1.00 86.44 107 ILE A CA 1
ATOM 815 C C . ILE A 1 107 ? 18.013 2.621 -0.823 1.00 86.44 107 ILE A C 1
ATOM 817 O O . ILE A 1 107 ? 18.231 2.813 0.373 1.00 86.44 107 ILE A O 1
ATOM 821 N N . SER A 1 108 ? 18.930 2.861 -1.764 1.00 85.31 108 SER A N 1
ATOM 822 C CA . SER A 1 108 ? 20.256 3.398 -1.445 1.00 85.31 108 SER A CA 1
ATOM 823 C C . SER A 1 108 ? 20.168 4.768 -0.769 1.00 85.31 108 SER A C 1
ATOM 825 O O . SER A 1 108 ? 20.868 5.008 0.212 1.00 85.31 108 SER A O 1
ATOM 827 N N . ARG A 1 109 ? 19.271 5.650 -1.233 1.00 80.31 109 ARG A N 1
ATOM 828 C CA . ARG A 1 109 ? 19.054 6.976 -0.628 1.00 80.31 109 ARG A CA 1
ATOM 829 C C . ARG A 1 109 ? 18.404 6.890 0.752 1.00 80.31 109 ARG A C 1
ATOM 831 O O . ARG A 1 109 ? 18.857 7.570 1.664 1.00 80.31 109 ARG A O 1
ATOM 838 N N . CYS A 1 110 ? 17.389 6.044 0.923 1.00 78.88 110 CYS A N 1
ATOM 839 C CA . CYS A 1 110 ? 16.741 5.825 2.217 1.00 78.88 110 CYS A CA 1
ATOM 840 C C . CYS A 1 110 ? 17.709 5.220 3.242 1.00 78.88 110 CYS A C 1
ATOM 842 O O . CYS A 1 110 ? 17.732 5.658 4.388 1.00 78.88 110 CYS A O 1
ATOM 844 N N . ARG A 1 111 ? 18.541 4.250 2.834 1.00 70.81 111 ARG A N 1
ATOM 845 C CA . ARG A 1 111 ? 19.574 3.670 3.703 1.00 70.81 111 ARG A CA 1
ATOM 846 C C . ARG A 1 111 ? 20.645 4.684 4.080 1.00 70.81 111 ARG A C 1
ATOM 848 O O . ARG A 1 111 ? 20.977 4.771 5.253 1.00 70.81 111 ARG A O 1
ATOM 855 N N . ALA A 1 112 ? 21.153 5.462 3.124 1.00 66.31 112 ALA A N 1
ATOM 856 C CA . ALA A 1 112 ? 22.110 6.523 3.425 1.00 66.31 112 ALA A CA 1
ATOM 857 C C . ALA A 1 112 ? 21.512 7.540 4.411 1.00 66.31 112 ALA A C 1
ATOM 859 O O . ALA A 1 112 ? 22.126 7.831 5.429 1.00 66.31 112 ALA A O 1
ATOM 860 N N . ALA A 1 113 ? 20.280 8.005 4.182 1.00 61.22 113 ALA A N 1
ATOM 861 C CA . ALA A 1 113 ? 19.596 8.915 5.101 1.00 61.22 113 ALA A CA 1
ATOM 862 C C . ALA A 1 113 ? 19.417 8.327 6.514 1.00 61.22 113 ALA A C 1
ATOM 864 O O . ALA A 1 113 ? 19.600 9.041 7.493 1.00 61.22 113 ALA A O 1
ATOM 865 N N . ALA A 1 114 ? 19.112 7.031 6.635 1.00 64.25 114 ALA A N 1
ATOM 866 C CA . ALA A 1 114 ? 19.003 6.364 7.934 1.00 64.25 114 ALA A CA 1
ATOM 867 C C . ALA A 1 114 ? 20.351 6.268 8.674 1.00 64.25 114 ALA A C 1
ATOM 869 O O . ALA A 1 114 ? 20.383 6.360 9.896 1.00 64.25 114 ALA A O 1
ATOM 870 N N . VAL A 1 115 ? 21.457 6.106 7.942 1.00 67.38 115 VAL A N 1
ATOM 871 C CA . VAL A 1 115 ? 22.811 6.052 8.518 1.00 67.38 115 VAL A CA 1
ATOM 872 C C . VAL A 1 115 ? 23.302 7.445 8.934 1.00 67.38 115 VAL A C 1
ATOM 874 O O . VAL A 1 115 ? 23.897 7.574 9.997 1.00 67.38 115 VAL A O 1
ATOM 877 N N . TYR A 1 116 ? 23.019 8.490 8.150 1.00 58.75 116 TYR A N 1
ATOM 878 C CA . TYR A 1 116 ? 23.436 9.870 8.450 1.00 58.75 116 TYR A CA 1
ATOM 879 C C . TYR A 1 116 ? 22.504 10.624 9.416 1.00 58.75 116 TYR A C 1
ATOM 881 O O . TYR A 1 116 ? 22.897 11.655 9.944 1.00 58.75 116 TYR A O 1
ATOM 889 N N . GLY A 1 117 ? 21.277 10.148 9.647 1.00 55.56 117 GLY A N 1
ATOM 890 C CA . GLY A 1 117 ? 20.329 10.746 10.600 1.00 55.56 117 GLY A CA 1
ATOM 891 C C . GLY A 1 117 ? 20.445 10.224 12.038 1.00 55.56 117 GLY A C 1
ATOM 892 O O . GLY A 1 117 ? 19.629 10.600 12.874 1.00 55.56 117 GLY A O 1
ATOM 893 N N . SER A 1 118 ? 21.402 9.331 12.313 1.00 51.53 118 SER A N 1
ATOM 894 C CA . SER A 1 118 ? 21.612 8.696 13.625 1.00 51.53 118 SER A CA 1
ATOM 895 C C . SER A 1 118 ? 22.918 9.129 14.320 1.00 51.53 118 SER A C 1
ATOM 897 O O . SER A 1 118 ? 23.276 8.543 15.342 1.00 51.53 118 SER A O 1
ATOM 899 N N . THR A 1 119 ? 23.614 10.129 13.772 1.00 42.94 119 THR A N 1
ATOM 900 C CA . THR A 1 119 ? 24.785 10.824 14.345 1.00 42.94 119 THR A CA 1
ATOM 901 C C . THR A 1 119 ? 24.435 12.275 14.605 1.00 42.94 119 THR A C 1
ATOM 903 O O . THR A 1 119 ? 24.801 12.781 15.684 1.00 42.94 119 THR A O 1
#

Sequence (119 aa):
KTSRPRATATSKRAAEPLSVQCVAVSADVGAAALCFRRTCISGLVVGIDAVIGLSEQLLTTGQMQFLLMYKFSQDHLELFFNAVRRFGGWNNNPSVNHFKAAFRALISRCRAAAVYGST

Foldseek 3Di:
DDDDDDDPPPPPPPPDPPVVVLVVLVVVVVPDPDDPVVCVVSVVVSVVSVVVVVCCVCVVVVVDPDDDVVVVDCVVVVVVLVVLCVQVPPRNPDDPVSSVVSVVVVVVVVVVCVVVVVD

Radius of gyration: 22.31 Å; chains: 1; bounding box: 74×39×45 Å

pLDDT: mean 71.81, std 19.84, range [34.12, 92.5]

Secondary structure (DSSP, 8-state):
--PPP-----SSSSSS-HHHHHHHHHHHHTT----HHHHHHHHHHHHHHHHHHHHHHHHHTTS-SS--GGGGSTHHHHHHHHHHHHHTTT-SS--HHHHHHHHHHHHHHHHHHHHHT--